Protein AF-A0A9X3M0V1-F1 (afdb_monomer_lite)

Secondary structure (DSSP, 8-state):
-HHHHHHHHHHHHHHHHHHHHHHHHHHHHHHHHHHTT--HHHHHHHHHHHHHHHHHHHHHHHHHHHHHHHHHHHHH-

Foldseek 3Di:
DVVVLVVLLVVLQVLLVVLQVQLVVLQVVLVVCVVVVHDNVSSVVSNVSSVVSNVSNVVSVVVNVVSVVVVVVVVVD

Radius of gyration: 17.08 Å; chains: 1; bounding box: 38×14×51 Å

pLDDT: mean 90.55, std 6.98, range [57.97, 96.56]

Sequence (77 aa):
MKLLLQLLELTALLITCVGFAIGFNATHNALTYIHAEEALDEATRLLEQAQQMFIAATACGIIFLILFLVRLLKSVS

Organism: NCBI:txid2913504

Structure (mmCIF, N/CA/C/O backbone):
data_AF-A0A9X3M0V1-F1
#
_entry.id   AF-A0A9X3M0V1-F1
#
loop_
_atom_site.group_PDB
_atom_site.id
_atom_site.type_symbol
_atom_site.label_atom_id
_atom_site.label_alt_id
_atom_site.label_comp_id
_atom_site.label_asym_id
_atom_site.label_entity_id
_atom_site.label_seq_id
_atom_site.pdbx_PDB_ins_code
_atom_site.Cartn_x
_atom_site.Cartn_y
_atom_site.Cartn_z
_atom_site.occupancy
_atom_site.B_iso_or_equiv
_atom_site.auth_seq_id
_atom_site.auth_comp_id
_atom_site.auth_asym_id
_atom_site.auth_atom_id
_atom_site.pdbx_PDB_model_num
ATOM 1 N N . MET A 1 1 ? -22.804 5.117 16.891 1.00 63.47 1 MET A N 1
ATOM 2 C CA . MET A 1 1 ? -21.334 4.946 17.0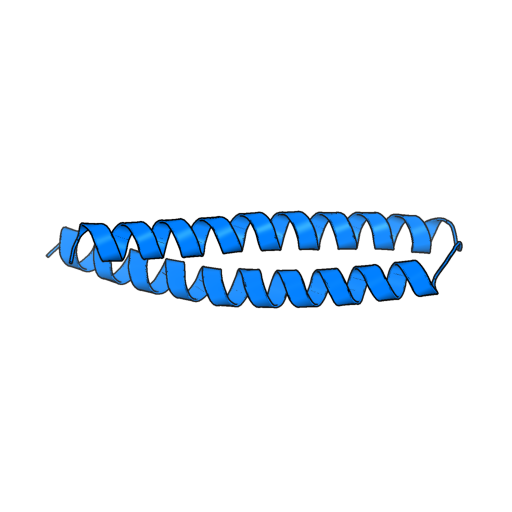28 1.00 63.47 1 MET A CA 1
ATOM 3 C C . MET A 1 1 ? -20.824 3.567 16.611 1.00 63.47 1 MET A C 1
ATOM 5 O O . MET A 1 1 ? -19.847 3.546 15.882 1.00 63.47 1 MET A O 1
ATOM 9 N N . LYS A 1 2 ? -21.451 2.437 16.993 1.00 75.31 2 LYS A N 1
ATOM 10 C CA . LYS A 1 2 ? -20.980 1.087 16.590 1.00 75.31 2 LYS A CA 1
ATOM 11 C C . LYS A 1 2 ? -20.889 0.884 15.065 1.00 75.31 2 LYS A C 1
ATOM 13 O O . LYS A 1 2 ? -19.836 0.494 14.583 1.00 75.31 2 LYS A O 1
ATOM 18 N N . LEU A 1 3 ? -21.947 1.230 14.324 1.00 81.56 3 LEU A N 1
ATOM 19 C CA . LEU A 1 3 ? -21.984 1.121 12.855 1.00 81.56 3 LEU A CA 1
ATOM 20 C C . LEU A 1 3 ? -20.933 1.996 12.158 1.00 81.56 3 LEU A C 1
ATOM 22 O O . LEU A 1 3 ? -20.246 1.528 11.261 1.00 81.56 3 LEU A O 1
ATOM 26 N N . LEU A 1 4 ? -20.774 3.247 12.602 1.00 83.62 4 LEU A N 1
ATOM 27 C CA . LEU A 1 4 ? -19.770 4.160 12.045 1.00 83.62 4 LEU A CA 1
ATOM 28 C C . LEU A 1 4 ? -18.347 3.631 12.255 1.00 83.62 4 LEU A C 1
ATOM 30 O O . LEU A 1 4 ? -17.547 3.688 11.332 1.00 83.62 4 LEU A O 1
ATOM 34 N N . LEU A 1 5 ? -18.045 3.076 13.434 1.00 84.31 5 LEU A N 1
ATOM 35 C CA . LEU A 1 5 ? -16.731 2.500 13.729 1.00 84.31 5 LEU A CA 1
ATOM 36 C C . LEU A 1 5 ? -16.434 1.281 12.841 1.00 84.31 5 LEU A C 1
ATOM 38 O O . LEU A 1 5 ? -15.356 1.194 12.268 1.00 84.31 5 LEU A O 1
ATOM 42 N N . GLN A 1 6 ? -17.407 0.378 12.682 1.00 85.81 6 GLN A N 1
ATOM 43 C CA . GLN A 1 6 ? -17.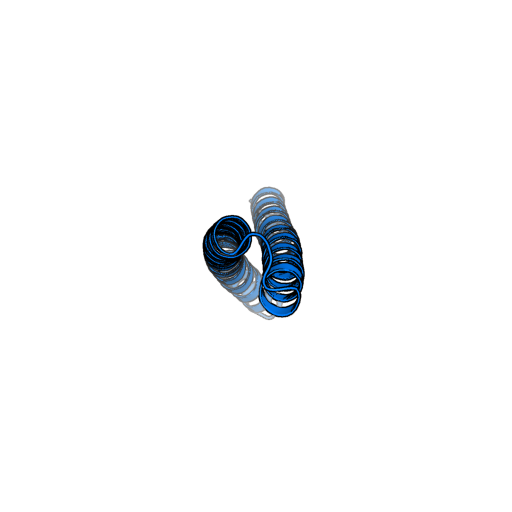278 -0.803 11.819 1.00 85.81 6 GLN A CA 1
ATOM 44 C C . GLN A 1 6 ? -17.120 -0.430 10.344 1.00 85.81 6 GLN A C 1
ATOM 46 O O . GLN A 1 6 ? -16.342 -1.058 9.632 1.00 85.81 6 GLN A O 1
ATOM 51 N N . LEU A 1 7 ? -17.833 0.601 9.884 1.00 90.62 7 LEU A N 1
ATOM 52 C CA . LEU A 1 7 ? -17.693 1.108 8.522 1.00 90.62 7 LEU A CA 1
ATOM 53 C C . LEU A 1 7 ? -16.287 1.674 8.285 1.00 90.62 7 LEU A C 1
ATOM 55 O O . LEU A 1 7 ? -15.697 1.450 7.230 1.00 90.62 7 LEU A O 1
ATOM 59 N N . LEU A 1 8 ? -15.737 2.375 9.278 1.00 89.38 8 LEU A N 1
ATOM 60 C CA . LEU A 1 8 ? -14.400 2.963 9.214 1.00 89.38 8 LEU A CA 1
ATOM 61 C C . LEU A 1 8 ? -13.309 1.881 9.239 1.00 89.38 8 LEU A C 1
ATOM 63 O O . LEU A 1 8 ? -12.380 1.943 8.439 1.00 89.38 8 LEU A O 1
ATOM 67 N N . GLU A 1 9 ? -13.469 0.848 10.072 1.00 88.44 9 GLU A N 1
ATOM 68 C CA . GLU A 1 9 ? -12.622 -0.355 10.057 1.00 88.44 9 GLU A CA 1
ATOM 69 C C . GLU A 1 9 ? -12.658 -1.058 8.697 1.00 88.44 9 GLU A C 1
ATOM 71 O O . GLU A 1 9 ? -11.607 -1.355 8.134 1.00 88.44 9 GLU A O 1
ATOM 76 N N . LEU A 1 10 ? -13.854 -1.298 8.150 1.00 92.69 10 LEU A N 1
ATOM 77 C CA . LEU A 1 10 ? -14.014 -1.957 6.854 1.00 92.69 10 LEU A CA 1
ATOM 78 C C . LEU A 1 10 ? -13.368 -1.141 5.730 1.00 92.69 10 LEU A C 1
ATOM 80 O O . LEU A 1 10 ? -12.678 -1.698 4.884 1.00 92.69 10 LEU A O 1
ATOM 84 N N . THR A 1 11 ? -13.557 0.178 5.739 1.00 92.31 11 THR A N 1
ATOM 85 C CA . THR A 1 11 ? -12.976 1.071 4.730 1.00 92.31 11 THR A CA 1
ATOM 86 C C . THR A 1 11 ? -11.452 1.086 4.824 1.00 92.31 11 THR A C 1
ATOM 88 O O . THR A 1 11 ? -10.780 0.949 3.805 1.00 92.31 11 THR A O 1
ATOM 91 N N . ALA A 1 12 ? -10.897 1.192 6.036 1.00 91.56 12 ALA A N 1
ATOM 92 C CA . ALA A 1 12 ? -9.453 1.139 6.250 1.00 91.56 12 ALA A CA 1
ATOM 93 C C . ALA A 1 12 ? -8.864 -0.199 5.774 1.00 91.56 12 ALA A C 1
ATOM 95 O O . ALA A 1 12 ? -7.873 -0.202 5.048 1.00 91.56 12 ALA A O 1
ATOM 96 N N . LEU A 1 13 ? -9.524 -1.316 6.097 1.00 92.62 13 LEU A N 1
ATOM 97 C CA . LEU A 1 13 ? -9.126 -2.646 5.638 1.00 92.62 13 LEU A CA 1
ATOM 98 C C . LEU A 1 13 ? -9.152 -2.759 4.108 1.00 92.62 13 LEU A C 1
ATOM 100 O O . LEU A 1 13 ? -8.192 -3.245 3.515 1.00 92.62 13 LEU A O 1
ATOM 104 N N . LEU A 1 14 ? -10.220 -2.280 3.463 1.00 95.25 14 LEU A N 1
ATOM 105 C CA . LEU A 1 14 ? -10.344 -2.297 2.004 1.00 95.25 14 LEU A CA 1
ATOM 106 C C . LEU A 1 14 ? -9.227 -1.493 1.334 1.00 95.25 14 LEU A C 1
ATOM 108 O O . LEU A 1 14 ? -8.598 -1.995 0.403 1.00 95.25 14 LEU A O 1
ATOM 112 N N . ILE A 1 15 ? -8.942 -0.283 1.825 1.00 94.12 15 ILE A N 1
ATOM 113 C CA . ILE A 1 15 ? -7.854 0.547 1.291 1.00 94.12 15 ILE A CA 1
ATOM 114 C C . ILE A 1 15 ? -6.509 -0.160 1.466 1.00 94.12 15 ILE A C 1
ATOM 116 O O . ILE A 1 15 ? -5.714 -0.187 0.529 1.00 94.12 15 ILE A O 1
ATOM 120 N N . THR A 1 16 ? -6.262 -0.785 2.619 1.00 94.38 16 THR A N 1
ATOM 121 C CA . THR A 1 16 ? -5.039 -1.563 2.849 1.00 94.38 16 THR A CA 1
ATOM 122 C C . THR A 1 16 ? -4.893 -2.717 1.868 1.00 94.38 16 THR A C 1
ATOM 124 O O . THR A 1 16 ? -3.837 -2.854 1.253 1.00 94.38 16 THR A O 1
ATOM 127 N N . CYS A 1 17 ? -5.939 -3.522 1.675 1.00 95.19 17 CYS A N 1
ATOM 128 C CA . CYS A 1 17 ? -5.898 -4.652 0.749 1.00 95.19 17 CYS A CA 1
ATOM 129 C C . CYS A 1 17 ? -5.677 -4.198 -0.699 1.00 95.19 17 CYS A C 1
ATOM 131 O O . CYS A 1 17 ? -4.825 -4.752 -1.393 1.00 95.19 17 CYS A O 1
ATOM 133 N N . VAL A 1 18 ? -6.412 -3.176 -1.148 1.00 96.56 18 VAL A N 1
ATOM 134 C CA . VAL A 1 18 ? -6.303 -2.650 -2.516 1.00 96.56 18 VAL A CA 1
ATOM 135 C C . VAL A 1 18 ? -4.941 -1.999 -2.742 1.00 96.56 18 VAL A C 1
ATOM 137 O O . VAL A 1 18 ? -4.280 -2.309 -3.729 1.00 96.56 18 VAL A O 1
ATOM 140 N N . GLY A 1 19 ? -4.485 -1.152 -1.816 1.00 93.94 19 GLY A N 1
ATOM 141 C CA . GLY A 1 19 ? -3.169 -0.518 -1.893 1.00 93.94 19 GLY A CA 1
ATOM 142 C C . GLY A 1 19 ? -2.042 -1.549 -1.939 1.00 93.94 19 GLY A C 1
ATOM 143 O O . GLY A 1 19 ? -1.152 -1.453 -2.780 1.00 93.94 19 GLY A O 1
ATOM 144 N N . PHE A 1 20 ? -2.119 -2.597 -1.114 1.00 94.06 20 PHE A N 1
ATOM 145 C CA . PHE A 1 20 ? -1.137 -3.678 -1.141 1.00 94.06 20 PHE A CA 1
ATOM 146 C C . PHE A 1 20 ? -1.151 -4.443 -2.473 1.00 94.06 20 PHE A C 1
ATOM 148 O O . PHE A 1 20 ? -0.091 -4.671 -3.052 1.00 94.06 20 PHE A O 1
ATOM 155 N N . ALA A 1 21 ? -2.331 -4.795 -2.993 1.00 96.31 21 ALA A N 1
ATOM 156 C CA . ALA A 1 21 ? -2.457 -5.510 -4.263 1.00 96.31 21 ALA A CA 1
ATOM 157 C C . ALA A 1 21 ? -1.920 -4.692 -5.449 1.00 96.31 21 ALA A C 1
ATOM 159 O O . ALA A 1 21 ? -1.173 -5.218 -6.275 1.00 96.31 21 ALA A O 1
ATOM 160 N N . ILE A 1 22 ? -2.252 -3.398 -5.513 1.00 96.00 22 ILE A N 1
ATOM 161 C CA . ILE A 1 22 ? -1.749 -2.495 -6.556 1.00 96.00 22 ILE A CA 1
ATOM 162 C C . ILE A 1 22 ? -0.232 -2.331 -6.431 1.00 96.00 22 ILE A C 1
ATOM 164 O O . ILE A 1 22 ? 0.471 -2.446 -7.434 1.00 96.00 22 ILE A O 1
ATOM 168 N N . GLY A 1 23 ? 0.284 -2.101 -5.218 1.00 95.00 23 GLY A N 1
ATOM 169 C CA . GLY A 1 23 ? 1.721 -1.947 -4.987 1.00 95.00 23 GLY A CA 1
ATOM 170 C C . GLY A 1 23 ? 2.517 -3.198 -5.360 1.00 95.00 23 GLY A C 1
ATOM 171 O O . GLY A 1 23 ? 3.556 -3.112 -6.020 1.00 95.00 23 GLY A O 1
ATOM 172 N N . PHE A 1 24 ? 1.991 -4.376 -5.020 1.00 95.69 24 PHE A N 1
ATOM 173 C CA . PHE A 1 24 ? 2.596 -5.651 -5.390 1.00 95.69 24 PHE A CA 1
ATOM 174 C C . PHE A 1 24 ? 2.609 -5.853 -6.908 1.00 95.69 24 PHE A C 1
ATOM 176 O O . PHE A 1 24 ? 3.651 -6.171 -7.479 1.00 95.69 24 PHE A O 1
ATOM 183 N N . ASN A 1 25 ? 1.483 -5.601 -7.578 1.00 96.44 25 ASN A N 1
ATOM 184 C CA . ASN A 1 25 ? 1.384 -5.720 -9.030 1.00 96.44 25 ASN A CA 1
ATOM 185 C C . ASN A 1 25 ? 2.326 -4.749 -9.765 1.00 96.44 25 ASN A C 1
ATOM 187 O O . ASN A 1 25 ? 2.990 -5.134 -10.724 1.00 96.44 25 ASN A O 1
ATOM 191 N N . ALA A 1 26 ? 2.434 -3.504 -9.292 1.00 94.75 26 ALA A N 1
ATOM 192 C CA . ALA A 1 26 ? 3.363 -2.526 -9.854 1.00 94.75 26 ALA A CA 1
ATOM 193 C C . ALA A 1 26 ? 4.827 -2.968 -9.682 1.00 94.75 26 ALA A C 1
ATOM 195 O O . ALA A 1 26 ? 5.605 -2.887 -10.629 1.00 94.75 26 ALA A O 1
ATOM 196 N N . THR A 1 27 ? 5.177 -3.531 -8.522 1.00 95.50 27 THR A N 1
ATOM 197 C CA . THR A 1 27 ? 6.520 -4.082 -8.266 1.00 95.50 27 THR A CA 1
ATOM 198 C C . THR A 1 27 ? 6.826 -5.272 -9.178 1.00 95.50 27 THR A 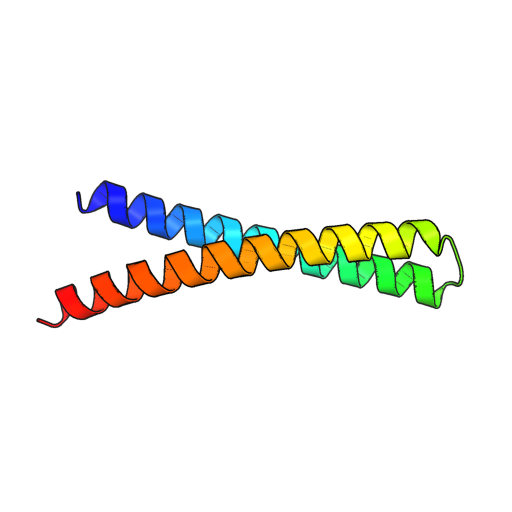C 1
ATOM 200 O O . THR A 1 27 ? 7.912 -5.354 -9.746 1.00 95.50 27 THR A O 1
ATOM 203 N N . HIS A 1 28 ? 5.865 -6.181 -9.357 1.00 94.94 28 HIS A N 1
ATOM 204 C CA . HIS A 1 28 ? 5.998 -7.322 -10.262 1.00 94.94 28 HIS A CA 1
ATOM 205 C C . HIS A 1 28 ? 6.246 -6.875 -11.714 1.00 94.94 28 HIS A C 1
ATOM 207 O O . HIS A 1 28 ? 7.140 -7.384 -12.394 1.00 94.94 28 HIS A O 1
ATOM 213 N N . ASN A 1 29 ? 5.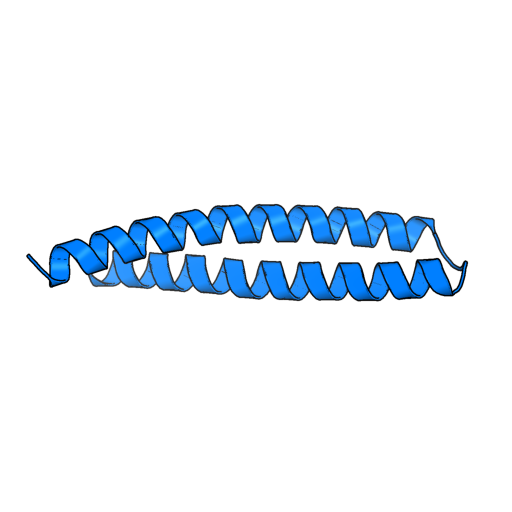492 -5.881 -12.186 1.00 91.88 29 ASN A N 1
ATOM 214 C CA . ASN A 1 29 ? 5.661 -5.348 -13.536 1.00 91.88 29 ASN A CA 1
ATOM 215 C C . ASN A 1 29 ? 6.992 -4.603 -13.690 1.00 91.88 29 ASN A C 1
ATOM 217 O O . ASN A 1 29 ? 7.684 -4.815 -14.682 1.00 91.88 29 ASN A O 1
ATOM 221 N N . ALA A 1 30 ? 7.401 -3.810 -12.694 1.00 92.56 30 ALA A N 1
ATOM 222 C CA . ALA A 1 30 ? 8.713 -3.165 -12.689 1.00 92.56 30 ALA A CA 1
ATOM 223 C C . ALA A 1 30 ? 9.848 -4.192 -12.791 1.00 92.56 30 ALA A C 1
ATOM 225 O O . ALA A 1 30 ? 10.770 -4.018 -13.583 1.00 92.56 30 ALA A O 1
ATOM 226 N N . LEU A 1 31 ? 9.748 -5.299 -12.047 1.00 93.69 31 LEU A N 1
ATOM 227 C CA . LEU A 1 31 ? 10.722 -6.386 -12.101 1.00 93.69 31 LEU A CA 1
ATOM 228 C C . LEU A 1 31 ? 10.812 -7.008 -13.499 1.00 93.69 31 LEU A C 1
ATOM 230 O O . LEU A 1 31 ? 11.905 -7.359 -13.936 1.00 93.69 31 LEU A O 1
ATOM 234 N N . THR A 1 32 ? 9.679 -7.122 -14.193 1.00 92.94 32 THR A N 1
ATOM 235 C CA . THR A 1 32 ? 9.617 -7.650 -15.563 1.00 92.94 32 THR A CA 1
ATOM 236 C C . THR A 1 32 ? 10.344 -6.726 -16.543 1.00 92.94 32 THR A C 1
ATOM 238 O O . THR A 1 32 ? 11.170 -7.204 -17.315 1.00 92.94 32 THR A O 1
ATOM 241 N N . TYR A 1 33 ? 10.109 -5.411 -16.466 1.00 90.19 33 TYR A N 1
ATO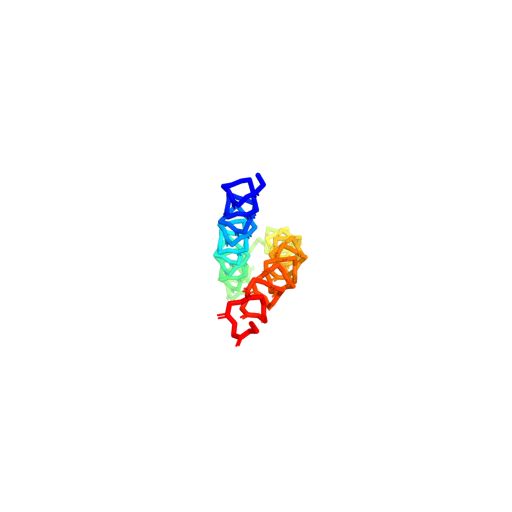M 242 C CA . TYR A 1 33 ? 10.809 -4.419 -17.294 1.00 90.19 33 TYR A CA 1
ATOM 243 C C . TYR A 1 33 ? 12.318 -4.382 -17.013 1.00 90.19 33 TYR A C 1
ATOM 245 O O . TYR A 1 33 ? 13.118 -4.382 -17.944 1.00 90.19 33 TYR A O 1
ATOM 253 N N . ILE A 1 34 ? 12.720 -4.449 -15.738 1.00 90.12 34 ILE A N 1
ATOM 254 C CA . ILE A 1 34 ? 14.140 -4.502 -15.353 1.00 90.12 34 ILE A CA 1
ATOM 255 C C . ILE A 1 34 ? 14.818 -5.751 -15.930 1.00 90.12 34 ILE A C 1
ATOM 257 O O . ILE A 1 34 ? 15.910 -5.644 -16.476 1.00 90.12 34 ILE A O 1
ATOM 261 N N . HIS A 1 35 ? 14.180 -6.923 -15.839 1.00 90.19 35 HIS A N 1
ATOM 262 C CA . HIS A 1 35 ? 14.742 -8.167 -16.380 1.00 90.19 35 HIS A CA 1
ATOM 263 C C . HIS A 1 35 ? 14.798 -8.196 -17.906 1.00 90.19 35 HIS A C 1
ATOM 265 O O . HIS A 1 35 ? 15.672 -8.854 -18.462 1.00 90.19 35 HIS A O 1
ATOM 271 N N . ALA A 1 36 ? 13.868 -7.519 -18.576 1.00 90.31 36 ALA A N 1
ATOM 272 C CA . ALA A 1 36 ? 13.882 -7.383 -20.025 1.00 90.31 36 ALA A CA 1
ATOM 273 C C . ALA A 1 36 ? 14.935 -6.371 -20.518 1.00 90.31 36 ALA A C 1
ATOM 275 O O . ALA A 1 36 ? 15.130 -6.267 -21.722 1.00 90.31 36 ALA A O 1
ATOM 276 N N . GLU A 1 37 ? 15.590 -5.624 -19.614 1.00 82.25 37 GLU A N 1
ATOM 277 C CA . GLU A 1 37 ? 16.457 -4.471 -19.922 1.00 82.25 37 GLU A CA 1
ATOM 278 C C . GLU A 1 37 ? 15.765 -3.409 -20.806 1.00 82.25 37 GLU A C 1
ATOM 280 O O . GLU A 1 37 ? 16.405 -2.576 -21.448 1.00 82.25 37 GLU A O 1
ATOM 285 N N . GLU A 1 38 ? 14.431 -3.403 -20.801 1.00 77.31 38 GLU A N 1
ATOM 286 C CA . GLU A 1 38 ? 13.588 -2.519 -21.596 1.00 77.31 38 GLU A CA 1
ATOM 287 C C . GLU A 1 38 ? 12.872 -1.514 -20.692 1.00 77.31 38 GLU A C 1
ATOM 289 O O . GLU A 1 38 ? 12.366 -1.855 -19.624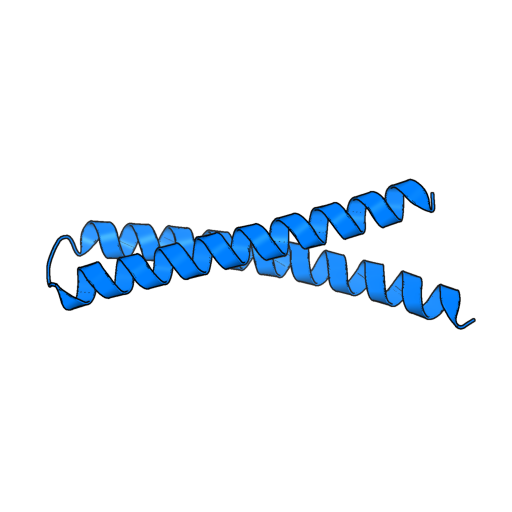 1.00 77.31 38 GLU A O 1
ATOM 294 N N . ALA A 1 39 ? 12.785 -0.260 -21.147 1.00 82.00 39 ALA A N 1
ATOM 295 C CA . ALA A 1 39 ? 11.996 0.791 -20.500 1.00 82.00 39 ALA A CA 1
ATOM 296 C C . ALA A 1 39 ? 12.274 0.957 -18.984 1.00 82.00 39 ALA A C 1
ATOM 298 O O . ALA A 1 39 ? 11.355 1.001 -18.166 1.00 82.00 39 ALA A O 1
ATOM 299 N N . LEU A 1 40 ? 13.549 1.104 -18.600 1.00 87.81 40 LEU A N 1
ATOM 300 C CA . LEU A 1 40 ? 13.978 1.329 -17.205 1.00 87.81 40 LEU A CA 1
ATOM 301 C C . LEU A 1 40 ? 13.302 2.541 -16.534 1.00 87.81 40 LEU A C 1
ATOM 303 O O . LEU A 1 40 ? 13.040 2.518 -15.328 1.00 87.81 40 LEU A O 1
ATOM 307 N N . ASP A 1 41 ? 12.964 3.574 -17.307 1.00 90.75 41 ASP A N 1
ATOM 308 C CA . ASP A 1 41 ? 12.198 4.726 -16.817 1.00 90.75 41 ASP A CA 1
ATOM 309 C C . ASP A 1 41 ? 10.787 4.313 -16.363 1.00 90.75 41 ASP A C 1
ATOM 311 O O . ASP A 1 41 ? 10.302 4.751 -15.318 1.00 90.75 41 ASP A O 1
ATOM 315 N N . GLU A 1 42 ? 10.143 3.406 -17.102 1.00 89.06 42 GLU A N 1
ATOM 316 C CA . GLU A 1 42 ? 8.819 2.878 -16.764 1.00 89.06 42 GLU A CA 1
ATOM 317 C C . GLU A 1 42 ? 8.885 1.968 -15.533 1.00 89.06 42 GLU A C 1
ATOM 319 O O . GLU A 1 42 ? 8.027 2.050 -14.652 1.00 89.06 42 GLU A O 1
ATOM 324 N N . ALA A 1 43 ? 9.942 1.160 -15.409 1.00 90.25 43 ALA A N 1
ATOM 325 C CA . ALA A 1 43 ? 10.185 0.373 -14.203 1.00 90.25 43 ALA A CA 1
ATOM 326 C C . ALA A 1 43 ? 10.352 1.259 -12.958 1.00 90.25 43 ALA A C 1
ATOM 328 O O . ALA A 1 43 ? 9.782 0.968 -11.905 1.00 90.25 43 ALA A O 1
ATOM 329 N N . THR A 1 44 ? 11.088 2.365 -13.087 1.00 92.94 44 THR A N 1
ATOM 330 C CA . THR A 1 44 ? 11.286 3.335 -12.000 1.00 92.94 44 THR A CA 1
ATOM 331 C C . THR A 1 44 ? 9.960 3.979 -11.600 1.00 92.94 44 THR A C 1
ATOM 333 O O . THR A 1 44 ? 9.612 3.994 -10.418 1.00 92.94 44 THR A O 1
ATOM 336 N N . ARG A 1 45 ? 9.155 4.407 -12.580 1.00 94.19 45 ARG A N 1
ATOM 337 C CA . ARG A 1 45 ? 7.814 4.966 -12.350 1.00 94.19 45 ARG A CA 1
ATOM 338 C C . ARG A 1 45 ? 6.886 3.985 -11.628 1.00 94.19 45 ARG A C 1
ATOM 340 O O . ARG A 1 45 ? 6.152 4.372 -10.717 1.00 94.19 45 ARG A O 1
ATOM 347 N N . LEU A 1 46 ? 6.930 2.706 -12.004 1.00 93.69 46 LEU A N 1
ATOM 348 C CA . LEU A 1 46 ? 6.154 1.649 -11.355 1.00 93.69 46 LEU A CA 1
ATOM 349 C C . LEU A 1 46 ? 6.611 1.389 -9.914 1.00 93.69 46 LEU A C 1
ATOM 351 O O . LEU A 1 46 ? 5.766 1.152 -9.049 1.00 93.69 46 LEU A O 1
ATOM 355 N N . LEU A 1 47 ? 7.913 1.471 -9.628 1.00 95.25 47 LEU A N 1
ATOM 356 C CA . LEU A 1 47 ? 8.436 1.360 -8.262 1.00 95.25 47 LEU A CA 1
ATOM 357 C C . LEU A 1 47 ? 8.016 2.545 -7.385 1.00 95.25 47 LEU A C 1
ATOM 359 O O . LEU A 1 47 ? 7.601 2.333 -6.245 1.00 95.25 47 LEU A O 1
ATOM 363 N N . GLU A 1 48 ? 8.046 3.771 -7.910 1.00 95.88 48 GLU A N 1
ATOM 364 C CA . GLU A 1 48 ? 7.544 4.951 -7.191 1.00 95.88 48 GLU A CA 1
ATOM 365 C C . GLU A 1 48 ? 6.049 4.819 -6.877 1.00 95.88 48 GLU A C 1
ATOM 367 O O . GLU A 1 48 ? 5.618 5.055 -5.742 1.00 95.88 48 GLU A O 1
ATOM 372 N N . GLN A 1 49 ? 5.255 4.366 -7.854 1.00 94.62 49 GLN A N 1
ATOM 373 C CA . GLN A 1 49 ? 3.841 4.068 -7.642 1.00 94.62 49 GLN A CA 1
ATOM 374 C C . GLN A 1 49 ? 3.662 2.984 -6.572 1.00 94.62 49 GLN A C 1
ATOM 376 O O . GLN A 1 49 ? 2.838 3.143 -5.668 1.00 94.62 49 GLN A O 1
ATOM 381 N N . ALA A 1 50 ? 4.432 1.896 -6.643 1.00 95.75 50 ALA A N 1
ATOM 382 C CA . ALA A 1 50 ? 4.365 0.815 -5.668 1.00 95.75 50 ALA A CA 1
ATOM 383 C C . ALA A 1 50 ? 4.659 1.315 -4.251 1.00 95.75 50 ALA A C 1
ATOM 385 O O . ALA A 1 50 ? 3.898 1.031 -3.325 1.00 95.75 50 ALA A O 1
ATOM 386 N N . GLN A 1 51 ? 5.709 2.122 -4.094 1.00 96.50 51 GLN A N 1
ATOM 387 C CA . GLN A 1 51 ? 6.081 2.723 -2.820 1.00 96.50 51 GLN A CA 1
ATOM 388 C C . GLN A 1 51 ? 4.947 3.580 -2.248 1.00 96.50 51 GLN A C 1
ATOM 390 O O . GLN A 1 51 ? 4.593 3.416 -1.079 1.00 96.50 51 GLN A O 1
ATOM 395 N N . GLN A 1 52 ? 4.335 4.455 -3.051 1.00 95.50 52 GLN A N 1
ATOM 396 C CA . GLN A 1 52 ? 3.206 5.270 -2.590 1.00 95.50 52 GLN A CA 1
ATOM 397 C C . GLN A 1 52 ? 2.014 4.410 -2.146 1.00 95.50 52 GLN A C 1
ATOM 399 O O . GLN A 1 52 ? 1.417 4.671 -1.098 1.00 95.50 52 GLN A O 1
ATOM 404 N N . MET A 1 53 ? 1.700 3.352 -2.898 1.00 95.94 53 MET A N 1
ATOM 405 C CA . MET A 1 53 ? 0.609 2.435 -2.559 1.00 95.94 53 MET A CA 1
ATOM 406 C C . MET A 1 53 ? 0.898 1.643 -1.280 1.00 95.94 53 MET A C 1
ATOM 408 O O . MET A 1 53 ? 0.001 1.480 -0.452 1.00 95.94 53 MET A O 1
ATOM 412 N N . PHE A 1 54 ? 2.144 1.213 -1.057 1.00 95.50 54 PHE A N 1
ATOM 413 C CA . PHE A 1 54 ? 2.539 0.550 0.187 1.00 95.50 54 PHE A CA 1
ATOM 414 C C . PHE A 1 54 ? 2.518 1.489 1.393 1.00 95.50 54 PHE A C 1
ATOM 416 O O . PHE A 1 54 ? 2.100 1.070 2.474 1.00 95.50 54 PHE A O 1
ATOM 423 N N . ILE A 1 55 ? 2.899 2.759 1.225 1.00 96.12 55 ILE A N 1
ATOM 424 C CA . ILE A 1 55 ? 2.777 3.771 2.285 1.00 96.12 55 ILE A CA 1
ATOM 425 C C . ILE A 1 55 ? 1.305 3.943 2.672 1.00 96.12 55 ILE A C 1
ATOM 427 O O . ILE A 1 55 ? 0.968 3.857 3.856 1.00 96.12 55 ILE A O 1
ATOM 431 N N . ALA A 1 56 ? 0.419 4.117 1.686 1.00 92.50 56 ALA A N 1
ATOM 432 C CA . ALA A 1 56 ? -1.018 4.232 1.926 1.00 92.50 56 ALA A CA 1
ATOM 433 C C . ALA A 1 56 ? -1.584 2.970 2.599 1.00 92.50 56 ALA A C 1
ATOM 435 O O . ALA A 1 56 ? -2.297 3.065 3.601 1.00 92.50 56 ALA A O 1
ATOM 436 N N . ALA A 1 57 ? -1.208 1.785 2.106 1.00 95.06 57 ALA A N 1
ATOM 437 C CA . ALA A 1 57 ? -1.647 0.513 2.667 1.00 95.06 57 ALA A CA 1
ATOM 438 C C . ALA A 1 57 ? -1.204 0.342 4.125 1.00 95.06 57 ALA A C 1
ATOM 440 O O . ALA A 1 57 ? -2.003 -0.084 4.962 1.00 95.06 57 ALA A O 1
ATOM 441 N N . THR A 1 58 ? 0.034 0.728 4.438 1.00 95.50 58 THR A N 1
ATOM 442 C CA . THR A 1 58 ? 0.599 0.673 5.792 1.00 95.50 58 THR A CA 1
ATOM 443 C C . THR A 1 58 ? -0.127 1.633 6.729 1.00 95.50 58 THR A C 1
ATOM 445 O O . THR A 1 58 ? -0.556 1.226 7.807 1.00 95.50 58 THR A O 1
ATOM 448 N N . ALA A 1 59 ? -0.329 2.887 6.313 1.00 95.38 59 ALA A N 1
ATOM 449 C CA . ALA A 1 59 ? -1.028 3.885 7.119 1.00 95.38 59 ALA A CA 1
ATOM 450 C C . ALA A 1 59 ? -2.467 3.448 7.444 1.00 95.38 59 ALA A C 1
ATOM 452 O O . ALA A 1 59 ? -2.863 3.425 8.612 1.00 95.38 59 ALA A O 1
ATOM 453 N N . CYS A 1 60 ? -3.230 3.022 6.432 1.00 94.62 60 CYS A N 1
ATOM 454 C CA . CYS A 1 60 ? -4.581 2.494 6.630 1.00 94.62 60 CYS A CA 1
ATOM 455 C C . CYS A 1 60 ? -4.587 1.189 7.441 1.00 94.62 60 CYS A C 1
ATOM 457 O O . CYS A 1 60 ? -5.492 0.978 8.249 1.00 94.62 60 CYS A O 1
ATOM 459 N N . GLY A 1 61 ? -3.551 0.358 7.300 1.00 94.12 61 GLY A N 1
ATOM 460 C CA . GLY A 1 61 ? -3.437 -0.918 8.002 1.00 94.12 61 GLY A CA 1
ATOM 461 C C . GLY A 1 61 ? -3.222 -0.720 9.498 1.00 94.12 61 GLY A C 1
ATOM 462 O O . GLY A 1 61 ? -3.855 -1.393 10.309 1.00 94.12 61 GLY A O 1
ATOM 463 N N . ILE A 1 62 ? -2.400 0.265 9.869 1.00 95.44 62 ILE A N 1
ATOM 464 C CA . ILE A 1 62 ? -2.196 0.673 11.264 1.00 95.44 62 ILE A CA 1
ATOM 465 C C . ILE A 1 62 ? -3.502 1.209 11.860 1.00 95.44 62 ILE A C 1
ATOM 467 O O . ILE A 1 62 ? -3.875 0.812 12.964 1.00 95.44 62 ILE A O 1
ATOM 471 N N . ILE A 1 63 ? -4.223 2.067 11.129 1.00 92.50 63 ILE A N 1
ATOM 472 C CA . ILE A 1 63 ? -5.520 2.597 11.580 1.00 92.50 63 ILE A CA 1
ATOM 473 C C . ILE A 1 63 ? -6.503 1.450 11.831 1.00 92.50 63 ILE A C 1
ATOM 475 O O . ILE A 1 63 ? -7.107 1.384 12.902 1.00 92.50 63 ILE A O 1
ATOM 479 N N . PHE A 1 64 ? -6.627 0.519 10.881 1.00 93.25 64 PHE A N 1
ATOM 480 C CA . PHE A 1 64 ? -7.460 -0.669 11.039 1.00 93.25 64 PHE A CA 1
ATOM 481 C C . PHE A 1 64 ? -7.061 -1.488 12.274 1.00 93.25 64 PHE A C 1
ATOM 483 O O . PHE A 1 64 ? -7.928 -1.826 13.078 1.00 93.25 64 PHE A O 1
ATOM 490 N N . LEU A 1 65 ? -5.765 -1.763 12.457 1.00 93.50 65 LEU A N 1
ATOM 491 C CA . LEU A 1 65 ? -5.256 -2.552 13.581 1.00 93.50 65 LEU A CA 1
ATOM 492 C C . LEU A 1 65 ? -5.627 -1.917 14.929 1.00 93.50 65 LEU A C 1
ATOM 494 O O . LEU A 1 65 ? -6.110 -2.610 15.823 1.00 93.50 65 LEU A O 1
ATOM 498 N N . ILE A 1 66 ? -5.439 -0.601 15.069 1.00 93.69 66 ILE A N 1
ATOM 499 C CA . ILE A 1 66 ? -5.767 0.135 16.297 1.00 93.69 66 ILE A CA 1
ATOM 500 C C . ILE A 1 66 ? -7.269 0.056 16.582 1.00 93.69 66 ILE A C 1
ATOM 502 O O . ILE A 1 66 ? -7.665 -0.270 17.703 1.00 93.69 66 ILE A O 1
ATOM 506 N N . LEU A 1 67 ? -8.109 0.330 15.579 1.00 89.88 67 LEU A N 1
ATOM 507 C CA . LEU A 1 67 ? -9.565 0.279 15.734 1.00 89.88 67 LEU A CA 1
ATOM 508 C C . LEU A 1 67 ? -10.030 -1.131 16.123 1.00 89.88 67 LEU A C 1
ATOM 510 O O . LEU A 1 67 ? -10.756 -1.290 17.111 1.00 89.88 67 LEU A O 1
ATOM 514 N N . PHE A 1 68 ? -9.512 -2.146 15.428 1.00 89.00 68 PHE A N 1
ATOM 515 C CA . PHE A 1 68 ? -9.813 -3.546 15.691 1.00 89.00 68 PHE A CA 1
ATOM 516 C C . PHE A 1 68 ? -9.407 -3.966 17.109 1.00 89.00 68 PHE A C 1
ATOM 518 O O . PHE A 1 68 ? -10.200 -4.601 17.805 1.00 89.00 68 PHE A O 1
ATOM 525 N N . LEU A 1 69 ? -8.211 -3.579 17.570 1.00 91.94 69 LEU A N 1
ATOM 526 C CA . LEU A 1 69 ? -7.734 -3.860 18.929 1.00 91.94 69 LEU A CA 1
ATOM 527 C C . LEU A 1 69 ? -8.621 -3.201 19.989 1.00 91.94 69 LEU A C 1
ATOM 529 O O . LEU A 1 69 ? -9.028 -3.860 20.946 1.00 91.94 69 LEU A O 1
ATOM 533 N N . VAL A 1 70 ? -8.978 -1.925 19.809 1.00 89.50 70 VAL A N 1
ATOM 534 C CA . VAL A 1 70 ? -9.890 -1.217 20.724 1.00 89.50 70 VAL A CA 1
ATOM 535 C C . VAL A 1 70 ? -11.246 -1.919 20.792 1.00 89.50 70 VAL A C 1
ATOM 537 O O . VAL A 1 70 ? -11.821 -2.058 21.875 1.00 89.50 70 VAL A O 1
ATOM 540 N N . ARG A 1 71 ? -11.765 -2.378 19.648 1.00 85.88 71 ARG A N 1
ATOM 541 C CA . ARG A 1 71 ? -13.025 -3.122 19.577 1.00 85.88 71 ARG A CA 1
ATOM 542 C C . ARG A 1 71 ? -12.923 -4.483 20.267 1.00 85.88 71 ARG A C 1
ATOM 544 O O . ARG A 1 71 ? -13.846 -4.848 20.991 1.00 85.88 71 ARG A O 1
ATOM 551 N N . LEU A 1 72 ? -11.819 -5.203 20.067 1.00 87.06 72 LEU A N 1
ATOM 552 C CA . LEU A 1 72 ? -11.565 -6.507 20.680 1.00 87.06 72 LEU A CA 1
ATOM 553 C C . LEU A 1 72 ? -11.500 -6.394 22.207 1.00 87.06 72 LEU A C 1
ATOM 555 O O . LEU A 1 72 ? -12.209 -7.117 22.899 1.00 87.06 72 LEU A O 1
ATOM 559 N N . LEU A 1 73 ? -10.733 -5.434 22.732 1.00 91.00 73 LEU A N 1
ATOM 560 C CA . LEU A 1 73 ? -10.616 -5.198 24.176 1.00 91.00 73 LEU A CA 1
ATOM 561 C C . LEU A 1 73 ? -11.967 -4.845 24.813 1.00 91.00 73 LEU A C 1
ATOM 563 O O . LEU A 1 73 ? -12.312 -5.379 25.863 1.00 91.00 73 LEU A O 1
ATOM 567 N N . LYS A 1 74 ? -12.775 -4.010 24.146 1.00 85.81 74 LYS A N 1
ATOM 568 C CA . LYS A 1 74 ? -14.143 -3.684 24.590 1.00 85.81 74 LYS A CA 1
ATOM 569 C C . LYS A 1 74 ? -15.127 -4.850 24.505 1.00 85.81 74 LYS A C 1
ATOM 571 O O . LYS A 1 74 ? -16.213 -4.739 25.056 1.00 85.81 74 LYS A O 1
ATOM 576 N N . SER A 1 75 ? -14.807 -5.905 23.759 1.00 80.94 75 SER A N 1
ATOM 577 C CA . SER A 1 75 ? -15.653 -7.095 23.651 1.00 80.94 75 SER A CA 1
ATOM 578 C C . SER A 1 75 ? -15.333 -8.149 24.711 1.00 80.94 75 SER A C 1
ATOM 580 O O . SER A 1 75 ? -16.145 -9.050 24.903 1.00 80.94 75 SER A O 1
ATOM 582 N N . VAL A 1 76 ? -14.145 -8.086 25.320 1.00 74.69 76 VAL A N 1
ATOM 583 C CA . VAL A 1 76 ? -13.667 -9.050 26.325 1.00 74.69 76 VAL A CA 1
ATOM 584 C C . VAL A 1 76 ? -13.869 -8.529 27.756 1.00 74.69 76 VAL A C 1
ATOM 586 O O . VAL A 1 76 ? -13.983 -9.339 28.672 1.00 74.69 76 VAL A O 1
ATOM 589 N N . SER A 1 77 ? -13.926 -7.205 27.947 1.00 57.97 77 SER A N 1
ATOM 590 C CA . SER A 1 77 ? -14.291 -6.552 29.216 1.00 57.97 77 SER A CA 1
ATOM 591 C C . SER A 1 77 ? -15.798 -6.431 29.401 1.00 57.97 77 SER A C 1
ATOM 593 O O . SER A 1 77 ? -16.183 -6.319 30.586 1.00 57.97 77 SER A O 1
#